Protein AF-A0A5J5P3W7-F1 (afdb_monomer)

Solvent-accessible surface area (backbone atoms only — not comparable to full-atom values): 5406 Å² total; per-residue (Å²): 114,71,68,61,55,52,50,52,52,55,51,50,53,49,52,52,54,64,69,65,53,74,61,73,77,55,74,81,44,56,77,45,53,40,61,41,71,74,43,91,55,38,86,84,46,52,55,57,52,35,67,29,49,67,69,94,76,36,60,54,53,90,72,48,64,90,87,55,80,88,82,77,88,87,71,89,81,83,55,90,92,64,124

Sequence (83 aa):
MATTLSWCFTLALFMVSLMASPSSSLANMNVIDKCWRGNPLWRSQRQQLAKCSVGFAGKMINNIGKDVVKYKVIDLSDHPLSP

Organism: Gossypium barbadense (NCBI:txid3634)

Radius of gyration: 21.79 Å; Cα contacts (8 Å, |Δi|>4): 37; chains: 1; bounding box: 56×26×57 Å

Structure (mmCIF, N/CA/C/O backbone):
data_AF-A0A5J5P3W7-F1
#
_entry.id   AF-A0A5J5P3W7-F1
#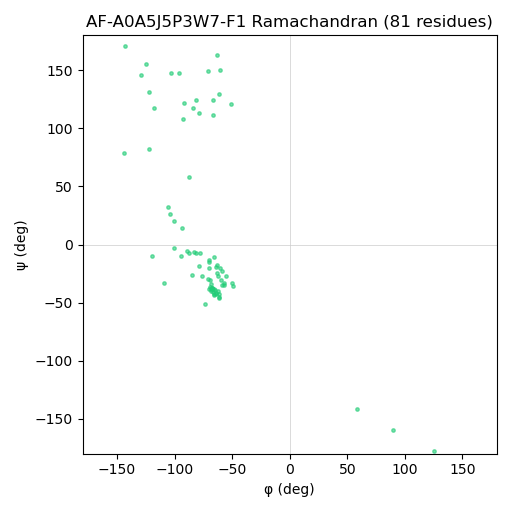
loop_
_atom_site.group_PDB
_atom_site.id
_atom_site.type_symbol
_atom_site.label_atom_id
_atom_site.label_alt_id
_atom_site.label_comp_id
_atom_site.label_asym_id
_atom_site.label_entity_id
_atom_site.label_seq_id
_atom_site.pdbx_PDB_ins_code
_atom_site.Cartn_x
_atom_site.Cartn_y
_atom_site.Cartn_z
_at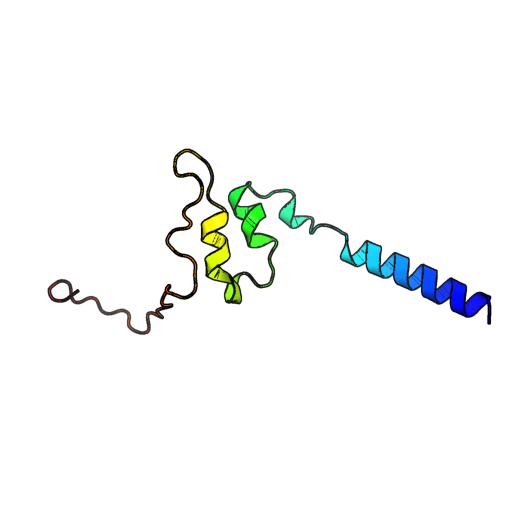om_site.occupancy
_atom_site.B_iso_or_equiv
_atom_site.auth_seq_id
_atom_site.auth_comp_id
_atom_site.auth_asym_id
_atom_site.auth_atom_id
_atom_site.pdbx_PDB_model_num
ATOM 1 N N . MET A 1 1 ? -44.622 -3.075 30.196 1.00 62.00 1 MET A N 1
ATOM 2 C CA . MET A 1 1 ? -44.110 -2.106 29.199 1.00 62.00 1 MET A CA 1
ATOM 3 C C . MET A 1 1 ? -42.760 -1.503 29.599 1.00 62.00 1 MET A C 1
ATOM 5 O O . MET A 1 1 ? -41.853 -1.523 28.782 1.00 62.00 1 MET A O 1
ATOM 9 N N . ALA A 1 2 ? -42.573 -1.022 30.837 1.00 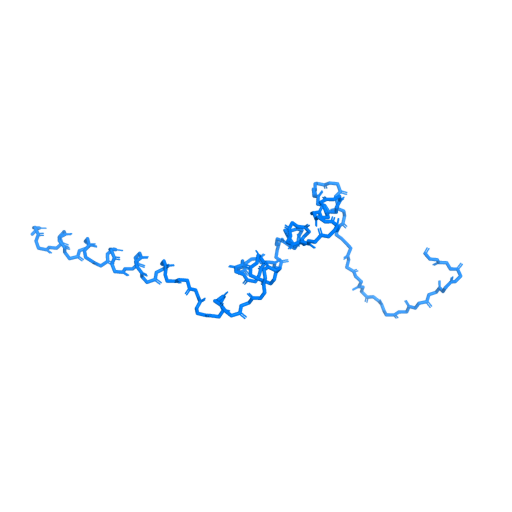61.97 2 ALA A N 1
ATOM 10 C CA . ALA A 1 2 ? -41.282 -0.463 31.278 1.00 61.97 2 ALA A CA 1
ATOM 11 C C . ALA A 1 2 ? -40.147 -1.508 31.394 1.00 61.97 2 ALA A C 1
ATOM 13 O O . ALA A 1 2 ? -39.011 -1.249 31.008 1.00 61.97 2 ALA A O 1
ATOM 14 N N . THR A 1 3 ? -40.462 -2.718 31.861 1.00 68.19 3 THR A N 1
ATOM 15 C CA . THR A 1 3 ? -39.491 -3.812 32.056 1.00 68.19 3 THR A CA 1
ATOM 16 C C . THR A 1 3 ? -38.953 -4.382 30.743 1.00 68.19 3 THR A C 1
ATOM 18 O O . THR A 1 3 ? -37.768 -4.677 30.633 1.00 68.19 3 THR A O 1
ATOM 21 N N . THR A 1 4 ? -39.798 -4.472 29.715 1.00 68.69 4 THR A N 1
ATOM 22 C CA . THR A 1 4 ? -39.418 -4.929 28.371 1.00 68.69 4 THR A CA 1
ATOM 23 C C . THR A 1 4 ? -38.522 -3.917 27.659 1.00 68.69 4 THR A C 1
ATOM 25 O O . THR A 1 4 ? -37.565 -4.306 27.000 1.00 68.69 4 THR A O 1
ATOM 28 N N . LEU A 1 5 ? -38.784 -2.615 27.832 1.00 69.06 5 LEU A N 1
ATOM 29 C CA . LEU A 1 5 ? -37.961 -1.552 27.248 1.00 69.06 5 LEU A CA 1
ATOM 30 C C . LEU A 1 5 ? -36.569 -1.490 27.900 1.00 69.06 5 LEU A C 1
ATOM 32 O O . LEU A 1 5 ? -35.566 -1.346 27.204 1.00 69.06 5 LEU A O 1
ATOM 36 N N . SER A 1 6 ? -36.508 -1.673 29.223 1.00 81.44 6 SER A N 1
ATOM 37 C CA . SER A 1 6 ? -35.253 -1.768 29.979 1.00 81.44 6 SER A CA 1
ATOM 38 C C . SER A 1 6 ? -34.396 -2.957 29.529 1.00 81.44 6 SER A C 1
ATOM 40 O O . SER A 1 6 ? -33.195 -2.794 29.318 1.00 81.44 6 SER A O 1
ATOM 42 N N . TRP A 1 7 ? -35.013 -4.119 29.291 1.00 80.81 7 TRP A N 1
ATOM 43 C CA . TRP A 1 7 ? -34.313 -5.325 28.840 1.00 80.81 7 TRP A CA 1
ATOM 44 C C . TRP A 1 7 ? -33.752 -5.203 27.415 1.00 80.81 7 TRP A C 1
ATOM 46 O O . TRP A 1 7 ? -32.651 -5.666 27.124 1.00 80.81 7 TRP A O 1
ATOM 56 N N . CYS A 1 8 ? -34.481 -4.541 26.514 1.00 85.06 8 CYS A N 1
ATOM 57 C CA . CYS A 1 8 ? -33.981 -4.263 25.167 1.00 85.06 8 CYS A CA 1
ATOM 58 C C . CYS A 1 8 ? -32.765 -3.328 25.192 1.00 85.06 8 CYS A C 1
ATOM 60 O O . CYS A 1 8 ? -31.816 -3.539 24.440 1.00 85.06 8 CYS A O 1
ATOM 62 N N . PHE A 1 9 ? -32.767 -2.323 26.073 1.00 86.38 9 PHE A N 1
ATOM 63 C CA . PHE A 1 9 ? -31.635 -1.410 26.237 1.00 86.38 9 PHE A CA 1
ATOM 64 C C . PHE A 1 9 ? -30.394 -2.115 26.789 1.00 86.38 9 PHE A C 1
ATOM 66 O O . PHE A 1 9 ? -29.296 -1.904 26.274 1.00 86.38 9 PHE A O 1
ATOM 73 N N . THR A 1 10 ? -30.550 -2.975 27.798 1.00 86.50 10 THR A N 1
ATOM 74 C CA . THR A 1 10 ? -29.423 -3.738 28.354 1.00 86.50 10 THR A CA 1
ATOM 75 C C . THR A 1 10 ? -28.864 -4.742 27.345 1.00 86.50 10 THR A C 1
ATOM 77 O O . THR A 1 10 ? -27.646 -4.824 27.198 1.00 86.50 10 THR A O 1
ATOM 80 N N . LEU A 1 11 ? -29.719 -5.430 26.579 1.00 85.69 11 LEU A N 1
ATOM 81 C CA . LEU A 1 11 ? -29.291 -6.289 25.466 1.00 85.69 11 LEU A CA 1
ATOM 82 C C . LEU A 1 11 ? -28.554 -5.504 24.378 1.00 85.69 11 LEU A C 1
ATOM 84 O O . LEU A 1 11 ? -27.500 -5.941 23.924 1.00 85.69 11 LEU A O 1
ATOM 88 N N . ALA A 1 12 ? -29.074 -4.346 23.967 1.00 87.19 12 ALA A N 1
ATOM 89 C CA . ALA A 1 12 ? -28.431 -3.519 22.950 1.00 87.19 12 ALA A CA 1
ATOM 90 C C . ALA A 1 12 ? -27.042 -3.049 23.407 1.00 87.19 12 ALA A C 1
ATOM 92 O O . ALA A 1 12 ? -26.075 -3.175 22.657 1.00 87.19 12 ALA A O 1
ATOM 93 N N . LEU A 1 13 ? -26.915 -2.583 24.653 1.00 85.75 13 LEU A N 1
ATOM 94 C CA . LEU A 1 13 ? -25.629 -2.189 25.238 1.00 85.75 13 LEU A CA 1
ATOM 95 C C . LEU A 1 13 ? -24.649 -3.368 25.329 1.00 85.75 13 LEU A C 1
ATOM 97 O O . LEU A 1 13 ? -23.464 -3.203 25.029 1.00 85.75 13 LEU A O 1
ATOM 101 N N . PHE A 1 14 ? -25.133 -4.559 25.686 1.00 83.69 14 PHE A N 1
ATOM 102 C CA . PHE A 1 14 ? -24.321 -5.777 25.733 1.00 83.69 14 PHE A CA 1
ATOM 103 C C . PHE A 1 14 ? -23.827 -6.197 24.339 1.00 83.69 14 PHE A C 1
ATOM 105 O O . PHE A 1 14 ? -22.651 -6.499 24.154 1.00 83.69 14 PHE A O 1
ATOM 112 N N . MET A 1 15 ? -24.686 -6.135 23.319 1.00 81.94 15 MET A N 1
ATOM 113 C CA . MET A 1 15 ? -24.301 -6.451 21.938 1.00 81.94 15 MET A CA 1
ATOM 114 C C . MET A 1 15 ? -23.324 -5.418 21.360 1.00 81.94 15 MET A C 1
ATOM 116 O O . MET A 1 15 ? -22.383 -5.793 20.661 1.00 81.94 15 MET A O 1
ATOM 120 N N . VAL A 1 16 ? -23.491 -4.131 21.687 1.00 79.50 16 VAL A N 1
ATOM 121 C CA . VAL A 1 16 ? -22.547 -3.069 21.296 1.00 79.50 16 VAL A CA 1
ATOM 122 C C . VAL A 1 16 ? -21.176 -3.287 21.938 1.00 79.50 16 VAL A C 1
ATOM 124 O O . VAL A 1 16 ? -20.161 -3.165 21.257 1.00 79.50 16 VAL A O 1
ATOM 127 N N . SER A 1 17 ? -21.122 -3.664 23.216 1.00 73.38 17 SER A N 1
ATOM 128 C CA . SER A 1 17 ? -19.853 -3.963 23.900 1.00 73.38 17 SER A CA 1
ATOM 129 C C . SER A 1 17 ? -19.183 -5.239 23.370 1.00 73.38 17 SER A C 1
ATOM 131 O O . SER A 1 17 ? -17.957 -5.274 23.228 1.00 73.38 17 SER A O 1
ATOM 133 N N . LEU A 1 18 ? -19.966 -6.243 22.963 1.00 66.00 18 LEU A N 1
ATOM 134 C CA . LEU A 1 18 ? -19.453 -7.445 22.300 1.00 66.00 18 LEU A CA 1
ATOM 135 C C . LEU A 1 18 ? -18.841 -7.133 20.920 1.00 66.00 18 LEU A C 1
ATOM 137 O O . LEU A 1 18 ? -17.794 -7.672 20.573 1.00 66.00 18 LEU A O 1
ATOM 141 N N . MET A 1 19 ? -19.450 -6.219 20.159 1.00 65.06 19 MET A N 1
ATOM 142 C CA . MET A 1 19 ? -18.963 -5.771 18.842 1.00 65.06 19 MET A CA 1
ATOM 143 C C . MET A 1 19 ? -17.777 -4.797 18.932 1.00 65.06 19 MET A C 1
ATOM 145 O O . MET A 1 19 ? -16.968 -4.723 18.009 1.00 65.06 19 MET A O 1
ATOM 149 N N . ALA A 1 20 ? -17.669 -4.047 20.031 1.00 61.84 20 ALA A N 1
ATOM 150 C CA . ALA A 1 20 ? -16.595 -3.082 20.266 1.00 61.84 20 ALA A CA 1
ATOM 151 C C . ALA A 1 20 ? -15.298 -3.726 20.780 1.00 61.84 20 ALA A C 1
ATOM 153 O O . ALA A 1 20 ? -14.284 -3.037 20.887 1.00 61.84 20 ALA A O 1
ATOM 154 N N . SER A 1 21 ? -15.315 -5.022 21.106 1.00 59.12 21 SER A N 1
ATOM 155 C CA . SER A 1 21 ? -14.131 -5.731 21.585 1.00 59.12 21 SER A CA 1
ATOM 156 C C . SER A 1 21 ? -13.089 -5.810 20.460 1.00 59.12 21 SER A C 1
ATOM 158 O O . SER A 1 21 ? -13.320 -6.502 19.464 1.00 59.12 21 SER A O 1
ATOM 160 N N . PRO A 1 22 ? -11.938 -5.116 20.567 1.00 60.19 22 PRO A N 1
ATOM 161 C CA . PRO A 1 22 ? -10.889 -5.236 19.568 1.00 60.19 22 PRO A CA 1
ATOM 162 C C . PRO A 1 22 ? -10.407 -6.688 19.552 1.00 60.19 22 PRO A C 1
ATOM 164 O O . PRO A 1 22 ? -10.102 -7.256 20.600 1.00 60.19 22 PRO A O 1
ATOM 167 N N . SER A 1 23 ? -10.349 -7.297 18.364 1.00 65.44 23 SER A N 1
ATOM 168 C CA . SER A 1 23 ? -9.850 -8.665 18.203 1.00 65.44 23 SER A CA 1
ATOM 169 C C . SER A 1 23 ? -8.489 -8.791 18.889 1.00 65.44 23 SER A C 1
ATOM 171 O O . SER A 1 23 ? -7.553 -8.073 18.531 1.00 65.44 23 SER A O 1
ATOM 173 N N . SER A 1 24 ? -8.363 -9.699 19.861 1.00 61.44 24 SER A N 1
ATOM 174 C CA . SER A 1 24 ? -7.115 -9.939 20.604 1.00 61.44 24 SER A CA 1
AT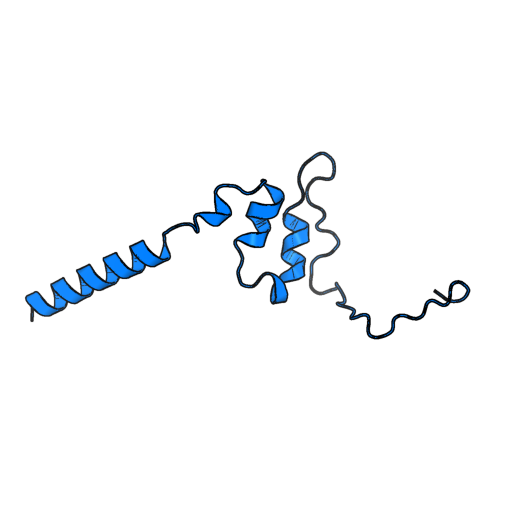OM 175 C C . SER A 1 24 ? -5.940 -10.254 19.671 1.00 61.44 24 SER A C 1
ATOM 177 O O . SER A 1 24 ? -4.796 -9.913 19.968 1.00 61.44 24 SER A O 1
ATOM 179 N N . SER A 1 25 ? -6.227 -10.809 18.487 1.00 64.88 25 SER A N 1
ATOM 180 C CA . SER A 1 25 ? -5.240 -11.047 17.432 1.00 64.88 25 SER A CA 1
ATOM 181 C C . SER A 1 25 ? -4.581 -9.770 16.897 1.00 64.88 25 SER A C 1
ATOM 183 O O . SER A 1 25 ? -3.434 -9.828 16.464 1.00 64.88 25 SER A O 1
ATOM 185 N N . LEU A 1 26 ? -5.252 -8.612 16.953 1.00 68.31 26 LEU A N 1
ATOM 186 C CA . LEU A 1 26 ? -4.719 -7.332 16.470 1.00 68.31 26 LEU A CA 1
ATOM 187 C C . LEU A 1 26 ? -3.740 -6.673 17.451 1.00 68.31 26 LEU A C 1
ATOM 189 O O . LEU A 1 26 ? -2.981 -5.787 17.055 1.00 68.31 26 LEU A O 1
ATOM 193 N N . ALA A 1 27 ? -3.761 -7.079 18.725 1.00 73.31 27 ALA A N 1
ATOM 194 C CA . ALA A 1 27 ? -2.938 -6.478 19.772 1.00 73.31 27 ALA A CA 1
ATOM 195 C C . ALA A 1 27 ? -1.442 -6.814 19.620 1.00 73.31 27 ALA A C 1
ATOM 197 O O . ALA A 1 27 ? -0.605 -5.984 19.959 1.00 73.31 27 ALA A O 1
ATOM 198 N N . ASN A 1 28 ? -1.114 -7.980 19.048 1.00 85.69 28 ASN A N 1
ATOM 199 C CA . ASN A 1 28 ? 0.260 -8.473 18.859 1.00 85.69 28 ASN A CA 1
ATOM 200 C C . ASN A 1 28 ? 0.809 -8.283 17.429 1.00 85.69 28 ASN A C 1
ATOM 202 O O . ASN A 1 28 ? 1.749 -8.963 17.023 1.00 85.69 28 ASN A O 1
ATOM 206 N N . MET A 1 29 ? 0.230 -7.382 16.633 1.00 91.25 29 MET A N 1
ATOM 207 C CA . MET A 1 29 ? 0.684 -7.132 15.259 1.00 91.25 29 MET A CA 1
ATOM 208 C C . MET A 1 29 ? 1.640 -5.939 15.177 1.00 91.25 29 MET A C 1
ATOM 210 O O . MET A 1 29 ? 1.478 -4.948 15.891 1.00 91.25 29 MET A O 1
ATOM 214 N N . ASN A 1 30 ? 2.595 -5.990 14.240 1.00 93.88 30 ASN A N 1
ATOM 215 C CA . ASN A 1 30 ? 3.372 -4.802 13.883 1.00 93.88 30 ASN A CA 1
ATOM 216 C C . ASN A 1 30 ? 2.451 -3.715 13.287 1.00 93.88 30 ASN A C 1
ATOM 218 O O . ASN A 1 30 ? 1.330 -3.991 12.853 1.00 93.88 30 ASN A O 1
ATOM 222 N N . VAL A 1 31 ? 2.930 -2.470 13.240 1.00 92.94 31 VAL A N 1
ATOM 223 C CA . VAL A 1 31 ? 2.122 -1.312 12.814 1.00 92.94 31 VAL A CA 1
ATOM 224 C C . VAL A 1 31 ? 1.578 -1.423 11.382 1.00 92.94 31 VAL A C 1
ATOM 226 O O . VAL A 1 31 ? 0.491 -0.913 11.111 1.00 92.94 31 VAL A O 1
ATOM 229 N N . ILE A 1 32 ? 2.288 -2.112 10.482 1.00 94.50 32 ILE A N 1
ATOM 230 C CA . ILE A 1 32 ? 1.852 -2.325 9.094 1.00 94.50 32 ILE A CA 1
ATOM 231 C C . ILE A 1 32 ? 0.725 -3.355 9.070 1.00 94.50 32 ILE A C 1
ATOM 233 O O . ILE A 1 32 ? -0.338 -3.096 8.511 1.00 94.50 32 ILE A O 1
ATOM 237 N N . ASP A 1 33 ? 0.924 -4.505 9.711 1.00 94.19 33 ASP A N 1
ATOM 238 C CA . ASP A 1 33 ? -0.068 -5.577 9.758 1.00 94.19 33 ASP A CA 1
ATOM 239 C C . ASP A 1 33 ? -1.342 -5.152 10.482 1.00 94.19 33 ASP A C 1
ATOM 241 O O . ASP A 1 33 ? -2.443 -5.399 9.987 1.00 94.19 33 ASP A O 1
ATOM 245 N N . LYS A 1 34 ? -1.209 -4.426 11.595 1.00 93.00 34 LYS A N 1
ATOM 246 C CA . LYS A 1 34 ? -2.348 -3.869 12.329 1.00 93.00 34 LYS A CA 1
ATOM 247 C C . LYS A 1 34 ? -3.215 -2.962 11.448 1.00 93.00 34 LYS A C 1
ATOM 249 O O . LYS A 1 34 ? -4.433 -2.955 11.602 1.00 93.00 34 LYS A O 1
ATOM 254 N N . CYS A 1 35 ? -2.604 -2.229 10.514 1.00 92.56 35 CYS A N 1
ATOM 255 C CA . CYS A 1 35 ? -3.304 -1.309 9.620 1.00 92.56 35 CYS A CA 1
ATOM 256 C C . CYS A 1 35 ? -4.232 -2.017 8.619 1.00 92.56 35 CYS A C 1
ATOM 258 O O . CYS A 1 35 ? -5.318 -1.505 8.353 1.00 92.56 35 CYS A O 1
ATOM 260 N N . TRP A 1 36 ? -3.858 -3.185 8.081 1.00 93.38 36 TRP A N 1
ATOM 261 C CA . TRP A 1 36 ? -4.671 -3.853 7.053 1.00 93.38 36 TRP A CA 1
ATOM 262 C C . TRP A 1 36 ? -5.382 -5.122 7.528 1.00 93.38 36 TRP A C 1
ATOM 264 O O . TRP A 1 36 ? -6.493 -5.394 7.073 1.00 93.38 36 TRP A O 1
ATOM 274 N N . ARG A 1 37 ? -4.793 -5.896 8.450 1.00 92.00 37 ARG A N 1
ATOM 275 C CA . ARG A 1 37 ? -5.377 -7.168 8.918 1.00 92.00 37 ARG A CA 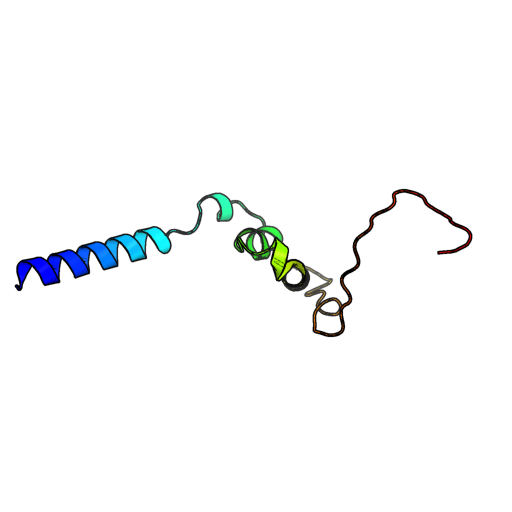1
ATOM 276 C C . ARG A 1 37 ? -6.626 -6.973 9.769 1.00 92.00 37 ARG A C 1
ATOM 278 O O . ARG A 1 37 ? -7.424 -7.894 9.885 1.00 92.00 37 ARG A O 1
ATOM 285 N N . GLY A 1 38 ? -6.811 -5.778 10.333 1.00 88.44 38 GLY A N 1
ATOM 286 C CA . GLY A 1 38 ? -8.034 -5.410 11.047 1.00 88.44 38 GLY A CA 1
ATOM 287 C C . GLY A 1 38 ? -9.247 -5.236 10.135 1.00 88.44 38 GLY A C 1
ATOM 288 O O . GLY A 1 38 ? -10.371 -5.209 10.625 1.00 88.44 38 GLY A O 1
ATOM 289 N N . ASN A 1 39 ? -9.042 -5.132 8.819 1.00 89.81 39 ASN A N 1
ATOM 290 C CA . ASN A 1 39 ? -10.124 -5.007 7.857 1.00 89.81 39 ASN A CA 1
ATOM 291 C C . ASN A 1 39 ? -10.544 -6.396 7.333 1.00 89.81 39 ASN A C 1
ATOM 293 O O . ASN A 1 39 ? -9.834 -6.968 6.499 1.00 89.81 39 ASN A O 1
ATOM 297 N N . PRO A 1 40 ? -11.715 -6.935 7.724 1.00 90.44 40 PRO A N 1
ATOM 298 C CA . PRO A 1 40 ? -12.185 -8.226 7.212 1.00 90.44 40 PRO A CA 1
ATOM 299 C C . PRO A 1 40 ? -12.463 -8.196 5.698 1.00 90.44 40 PRO A C 1
ATOM 301 O O . PRO A 1 40 ? -12.465 -9.235 5.041 1.00 90.44 40 PRO A O 1
ATOM 304 N N . LEU A 1 41 ? -12.643 -7.006 5.118 1.00 93.69 41 LEU A N 1
ATOM 305 C CA . LEU A 1 41 ? -12.864 -6.778 3.691 1.00 93.69 41 LEU A CA 1
ATOM 306 C C . LEU A 1 41 ? -11.566 -6.492 2.918 1.00 93.69 41 LEU A C 1
ATOM 308 O O . LEU A 1 41 ? -11.628 -6.069 1.761 1.00 93.69 41 LEU A O 1
ATOM 312 N N . TRP A 1 42 ? -10.381 -6.749 3.490 1.00 93.81 42 TRP A N 1
ATOM 313 C CA . TRP A 1 42 ? -9.090 -6.486 2.831 1.00 93.81 42 TRP A CA 1
ATOM 314 C C . TRP A 1 42 ? -9.013 -7.062 1.405 1.00 93.81 42 TRP A C 1
ATOM 316 O O . TRP A 1 42 ? -8.403 -6.464 0.519 1.00 93.81 42 TRP A O 1
ATOM 326 N N . ARG A 1 43 ? -9.663 -8.208 1.147 1.00 92.88 43 ARG A N 1
ATOM 327 C CA . ARG A 1 43 ? -9.645 -8.885 -0.159 1.00 92.88 43 ARG A CA 1
ATOM 328 C C . ARG A 1 43 ? -10.367 -8.087 -1.245 1.00 92.88 43 ARG A C 1
ATOM 330 O O . ARG A 1 43 ? -9.900 -8.082 -2.385 1.00 92.88 43 ARG A O 1
ATOM 337 N N . SER A 1 44 ? -11.480 -7.433 -0.915 1.00 92.75 44 SER A N 1
ATOM 338 C CA . SER A 1 44 ? -12.210 -6.554 -1.839 1.00 92.75 44 SER A CA 1
ATOM 339 C C . SER A 1 44 ? -11.629 -5.136 -1.848 1.00 92.75 44 SER A C 1
ATOM 341 O O . SER A 1 44 ? -11.669 -4.461 -2.879 1.00 92.75 44 SER A O 1
ATOM 343 N N . GLN A 1 45 ? -10.991 -4.723 -0.748 1.00 92.00 45 GLN A N 1
ATOM 344 C CA . GLN A 1 45 ? -10.408 -3.396 -0.541 1.00 92.00 45 GLN A CA 1
ATOM 345 C C . GLN A 1 45 ? -8.869 -3.383 -0.622 1.00 92.00 45 GLN A C 1
ATOM 347 O O . GLN A 1 45 ? -8.219 -2.565 0.025 1.00 92.00 45 GLN A O 1
ATOM 352 N N . ARG A 1 46 ? -8.270 -4.253 -1.451 1.00 93.50 46 ARG A N 1
ATOM 353 C CA . ARG A 1 46 ? -6.806 -4.472 -1.530 1.00 93.50 46 ARG A CA 1
ATOM 354 C C . ARG A 1 46 ? -5.966 -3.203 -1.654 1.00 93.50 46 ARG A C 1
ATOM 356 O O . ARG A 1 46 ? -4.893 -3.140 -1.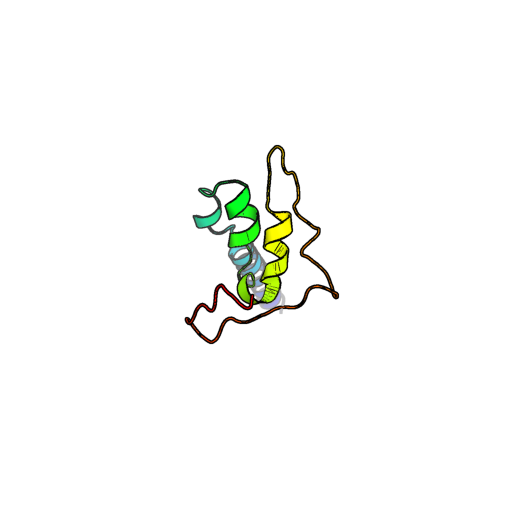073 1.00 93.50 46 ARG A O 1
ATOM 363 N N . GLN A 1 47 ? -6.450 -2.188 -2.372 1.00 92.88 47 GLN A N 1
ATOM 364 C CA . GLN A 1 47 ? -5.736 -0.914 -2.529 1.00 92.88 47 GLN A CA 1
ATOM 365 C C . GLN A 1 47 ? -5.461 -0.207 -1.187 1.00 92.88 47 GLN A C 1
ATOM 367 O O . GLN A 1 47 ? -4.521 0.575 -1.097 1.00 92.88 47 GLN A O 1
ATOM 372 N N . GLN A 1 48 ? -6.221 -0.486 -0.119 1.00 91.62 48 GLN A N 1
ATOM 373 C CA . GLN A 1 48 ? -5.964 0.095 1.204 1.00 91.62 48 GLN A CA 1
ATOM 374 C C . GLN A 1 48 ? -4.604 -0.313 1.791 1.00 91.62 48 GLN A C 1
ATOM 376 O O . GLN A 1 48 ? -4.044 0.470 2.557 1.00 91.62 48 GLN A O 1
ATOM 381 N N . LEU A 1 49 ? -4.026 -1.458 1.390 1.00 92.81 49 LEU A N 1
ATOM 382 C CA . LEU A 1 49 ? -2.682 -1.867 1.834 1.00 92.81 49 LEU A CA 1
ATOM 383 C C . LEU A 1 49 ? -1.615 -0.819 1.501 1.00 92.81 49 LEU A C 1
ATOM 385 O O . LEU A 1 49 ? -0.691 -0.622 2.286 1.00 92.81 49 LEU A O 1
ATOM 389 N N . ALA A 1 50 ? -1.763 -0.102 0.384 1.00 93.25 50 ALA A N 1
ATOM 390 C CA . ALA A 1 50 ? -0.826 0.942 -0.033 1.00 93.25 50 ALA A CA 1
ATOM 391 C C . ALA A 1 50 ? -0.716 2.099 0.984 1.00 93.25 50 ALA A C 1
ATOM 393 O O . ALA A 1 50 ? 0.270 2.833 1.003 1.00 93.25 50 ALA A O 1
ATOM 394 N N . LYS A 1 51 ? -1.714 2.252 1.868 1.00 93.50 51 LYS A N 1
ATOM 395 C CA . LYS A 1 51 ? -1.730 3.246 2.953 1.00 93.50 51 LYS A CA 1
ATOM 396 C C . LYS A 1 51 ? -1.093 2.734 4.248 1.00 93.50 51 LYS A C 1
ATOM 398 O O . LYS A 1 51 ? -0.964 3.500 5.204 1.00 93.50 51 LYS A O 1
ATOM 403 N N . CYS A 1 52 ? -0.699 1.466 4.313 1.00 94.56 52 CYS A N 1
ATOM 404 C CA . CYS A 1 52 ? -0.194 0.848 5.536 1.00 94.56 52 CYS A CA 1
ATOM 405 C C . CYS A 1 52 ? 1.330 0.869 5.670 1.00 94.56 52 CYS A C 1
ATOM 407 O O . CYS A 1 52 ? 1.826 0.615 6.763 1.00 94.56 52 CYS A O 1
ATOM 409 N N . SER A 1 53 ? 2.072 1.235 4.621 1.00 94.38 53 SER A N 1
ATOM 410 C CA . SER A 1 53 ? 3.531 1.375 4.688 1.00 94.38 53 SER A CA 1
ATOM 411 C C . SER A 1 53 ? 3.965 2.441 5.709 1.00 94.38 53 SER A C 1
ATOM 413 O O . SER A 1 53 ? 3.227 3.386 6.003 1.00 94.38 53 SER A O 1
ATOM 415 N N . VAL A 1 54 ? 5.147 2.265 6.300 1.00 94.50 54 VAL A N 1
ATOM 416 C CA . VAL A 1 54 ? 5.772 3.176 7.280 1.00 94.50 54 VAL A CA 1
ATOM 417 C C . VAL A 1 54 ? 7.289 3.214 7.043 1.00 94.50 54 VAL A C 1
ATOM 419 O O . VAL A 1 54 ? 7.809 2.401 6.282 1.00 94.50 54 VAL A O 1
ATOM 422 N N . GLY A 1 55 ? 8.009 4.127 7.701 1.00 94.38 55 GLY A N 1
ATOM 423 C CA . GLY A 1 55 ? 9.457 4.306 7.523 1.00 94.38 55 GLY A CA 1
ATOM 424 C C . GLY A 1 55 ? 9.791 5.305 6.412 1.00 94.38 55 GLY A C 1
ATOM 425 O O . GLY A 1 55 ? 8.947 6.120 6.044 1.00 94.38 55 GLY A O 1
ATOM 426 N N . PHE A 1 56 ? 11.013 5.251 5.872 1.00 96.06 56 PHE A N 1
ATOM 427 C CA . PHE A 1 56 ? 11.519 6.242 4.906 1.00 96.06 56 PHE A CA 1
ATOM 428 C C . PHE A 1 56 ? 10.681 6.368 3.629 1.00 96.06 56 PHE A C 1
ATOM 430 O O . PHE A 1 56 ? 10.512 7.468 3.117 1.00 96.06 56 PHE A O 1
ATOM 437 N N . ALA A 1 57 ? 10.114 5.263 3.141 1.00 89.69 57 ALA A N 1
ATOM 438 C CA . ALA A 1 57 ? 9.248 5.274 1.962 1.00 89.69 57 ALA A CA 1
ATOM 439 C C . ALA A 1 57 ? 7.889 5.959 2.213 1.00 89.69 57 ALA A C 1
ATOM 441 O O . ALA A 1 57 ? 7.157 6.243 1.266 1.00 89.69 57 ALA A O 1
ATOM 442 N N . GLY A 1 58 ? 7.520 6.207 3.476 1.00 91.19 58 GLY A N 1
ATOM 443 C CA . GLY A 1 58 ? 6.240 6.805 3.832 1.00 91.19 58 GLY A CA 1
ATOM 444 C C . GLY A 1 58 ? 5.055 5.983 3.320 1.00 91.19 58 GLY A C 1
ATOM 445 O O . GLY A 1 58 ? 5.065 4.752 3.369 1.00 91.19 58 GLY A O 1
ATOM 446 N N . LYS A 1 59 ? 4.006 6.667 2.852 1.00 90.56 59 LYS A N 1
ATOM 447 C CA . LYS A 1 59 ? 2.804 6.045 2.277 1.00 90.56 59 LYS A CA 1
ATOM 448 C C . LYS A 1 59 ? 2.953 5.898 0.760 1.00 90.56 59 LYS A C 1
ATOM 450 O O . LYS A 1 59 ? 3.084 6.896 0.062 1.00 90.56 59 LYS A O 1
ATOM 455 N N . MET A 1 6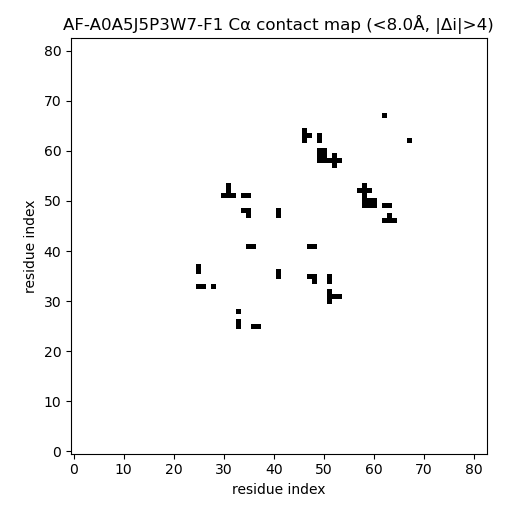0 ? 2.863 4.674 0.238 1.00 89.44 60 MET A N 1
ATOM 456 C CA . MET A 1 60 ? 3.030 4.377 -1.195 1.00 89.44 60 MET A CA 1
ATOM 457 C C . MET A 1 60 ? 1.712 4.515 -1.978 1.00 89.44 60 MET A C 1
ATOM 459 O O . MET A 1 60 ? 1.225 3.566 -2.591 1.00 89.44 60 MET A O 1
ATOM 463 N N . ILE A 1 61 ? 1.097 5.697 -1.939 1.00 91.44 61 ILE A N 1
ATOM 464 C CA . ILE A 1 61 ? -0.288 5.906 -2.398 1.00 91.44 61 ILE A CA 1
ATOM 465 C C . ILE A 1 61 ? -0.471 5.999 -3.919 1.00 91.44 61 ILE A C 1
ATOM 467 O O . ILE A 1 61 ? -1.606 5.971 -4.372 1.00 91.44 61 ILE A O 1
ATOM 471 N N . ASN A 1 62 ? 0.592 6.043 -4.721 1.00 89.25 62 ASN A N 1
ATOM 472 C CA . ASN A 1 62 ? 0.477 6.178 -6.184 1.00 89.25 62 ASN A CA 1
ATOM 473 C C . ASN A 1 62 ? -0.184 4.966 -6.875 1.00 89.25 62 ASN A C 1
ATOM 475 O O .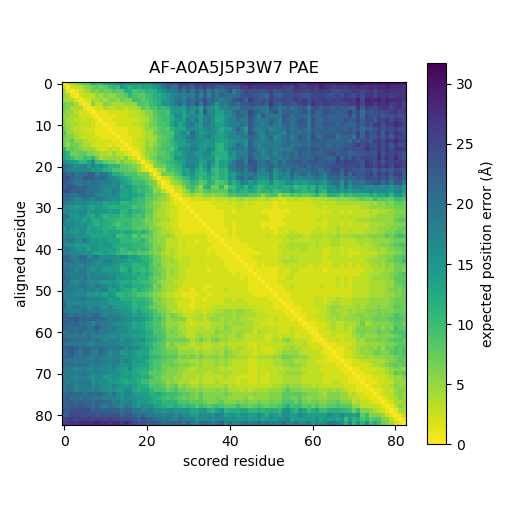 ASN A 1 62 ? -0.539 5.045 -8.043 1.00 89.25 62 ASN A O 1
ATOM 479 N N . ASN A 1 63 ? -0.384 3.860 -6.152 1.00 86.19 63 ASN A N 1
ATOM 480 C CA . ASN A 1 63 ? -1.020 2.634 -6.646 1.00 86.19 63 ASN A CA 1
ATOM 481 C C . ASN A 1 63 ? -2.473 2.470 -6.153 1.00 86.19 63 ASN A C 1
ATOM 483 O O . ASN A 1 63 ? -2.965 1.344 -6.013 1.00 86.19 63 ASN A O 1
ATOM 487 N N . ILE A 1 64 ? -3.170 3.570 -5.845 1.00 92.31 64 ILE A N 1
ATOM 488 C CA . ILE A 1 64 ? -4.592 3.566 -5.458 1.00 92.31 64 ILE A CA 1
ATOM 489 C C . ILE A 1 64 ? -5.405 4.499 -6.353 1.00 92.31 64 ILE A C 1
ATOM 491 O O . ILE A 1 64 ? -4.881 5.479 -6.868 1.00 92.31 64 ILE A O 1
ATOM 495 N N . GLY A 1 65 ? -6.706 4.240 -6.477 1.00 92.50 65 GLY A N 1
ATOM 496 C CA . GLY A 1 65 ? -7.621 5.131 -7.188 1.00 92.50 65 GLY A CA 1
ATOM 497 C C . GLY A 1 65 ? -8.404 4.438 -8.293 1.00 92.50 65 GLY A C 1
ATOM 498 O O . GLY A 1 65 ? -8.319 3.221 -8.478 1.00 92.50 65 GLY A O 1
ATOM 499 N N . LYS A 1 66 ? -9.205 5.245 -8.996 1.00 91.56 66 LYS A N 1
ATOM 500 C CA . LYS A 1 66 ? -10.085 4.793 -10.083 1.00 91.56 66 LYS A CA 1
ATOM 501 C C . LYS A 1 66 ? -9.301 4.355 -11.319 1.00 91.56 66 LYS A C 1
ATOM 503 O O . LYS A 1 66 ? -9.735 3.433 -11.995 1.00 91.56 66 LYS A O 1
ATOM 508 N N . ASP A 1 67 ? -8.139 4.961 -11.541 1.00 91.44 67 ASP A N 1
ATOM 509 C CA . ASP A 1 67 ? -7.300 4.708 -12.718 1.00 91.44 67 ASP A CA 1
ATOM 510 C C . ASP A 1 67 ? -6.411 3.464 -12.555 1.00 91.44 67 ASP A C 1
ATOM 512 O O . ASP A 1 67 ? -5.744 3.027 -13.488 1.00 91.44 67 ASP A O 1
ATOM 516 N N . VAL A 1 68 ? -6.406 2.852 -11.365 1.00 90.56 68 VAL A N 1
ATOM 517 C CA . VAL A 1 68 ? -5.636 1.637 -11.099 1.00 90.56 68 VAL A CA 1
ATOM 518 C C . VAL A 1 68 ? -6.367 0.425 -11.658 1.00 90.56 68 VAL A C 1
ATOM 520 O O . VAL A 1 68 ? -7.406 -0.000 -11.141 1.00 90.56 68 VAL A O 1
ATOM 523 N N . VAL A 1 69 ? -5.763 -0.192 -12.668 1.00 91.06 69 VAL A N 1
ATOM 524 C CA . VAL A 1 69 ? -6.265 -1.417 -13.288 1.00 91.06 69 VAL A CA 1
ATOM 525 C C . VAL A 1 69 ? -5.862 -2.632 -12.453 1.00 91.06 69 VAL A C 1
ATOM 527 O O . VAL A 1 69 ? -4.688 -2.867 -12.171 1.00 91.06 69 VAL A O 1
ATOM 530 N N . LYS A 1 70 ? -6.850 -3.439 -12.052 1.00 88.94 70 LYS A N 1
ATOM 531 C CA . LYS A 1 70 ? -6.605 -4.740 -11.419 1.00 88.94 70 LYS A CA 1
ATOM 532 C C . LYS A 1 70 ? -6.384 -5.775 -12.514 1.00 88.94 70 LYS A C 1
ATOM 534 O O . LYS A 1 70 ? -7.310 -6.057 -13.268 1.00 88.94 70 LYS A O 1
ATOM 539 N N . TYR A 1 71 ? -5.204 -6.378 -12.554 1.00 90.88 71 TYR A N 1
ATOM 540 C CA . TYR A 1 71 ? -4.941 -7.530 -13.409 1.00 90.88 71 TYR A CA 1
ATOM 541 C C . TYR A 1 71 ? -4.943 -8.819 -12.581 1.00 90.88 71 TYR A C 1
ATOM 543 O O . TYR A 1 71 ? -4.596 -8.826 -11.396 1.00 90.88 71 TYR A O 1
ATOM 551 N N . LYS A 1 72 ? -5.377 -9.917 -13.202 1.00 94.00 72 LYS A N 1
ATOM 552 C CA . LYS A 1 72 ? -5.325 -11.261 -12.627 1.00 94.00 72 LYS A CA 1
ATOM 553 C C . LYS A 1 72 ? -4.432 -12.102 -13.523 1.00 94.00 72 LYS A C 1
ATOM 555 O O . LYS A 1 72 ? -4.771 -12.326 -14.677 1.00 94.00 72 LYS A O 1
ATOM 560 N N . VAL A 1 73 ? -3.329 -12.584 -12.967 1.00 93.50 73 VAL A N 1
ATOM 561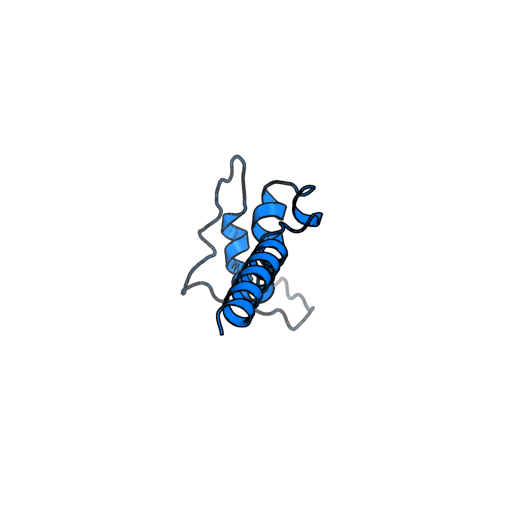 C CA . VAL A 1 73 ? -2.507 -13.600 -13.622 1.00 93.50 73 VAL A CA 1
ATOM 562 C C . VAL A 1 73 ? -3.318 -14.896 -13.682 1.00 93.50 73 VAL A C 1
ATOM 564 O O . VAL A 1 73 ? -3.846 -15.349 -12.662 1.00 93.50 73 VAL A O 1
ATOM 567 N N . ILE A 1 74 ? -3.479 -15.437 -14.886 1.00 95.88 74 ILE A N 1
ATOM 568 C CA . ILE A 1 74 ? -4.225 -16.676 -15.157 1.00 95.88 74 ILE A CA 1
ATOM 569 C C . ILE A 1 74 ? -3.354 -17.764 -15.790 1.00 95.88 74 ILE A C 1
ATOM 571 O O . ILE A 1 74 ? -3.802 -18.901 -15.879 1.00 95.88 74 ILE A O 1
ATOM 575 N N . ASP A 1 75 ? -2.136 -17.416 -16.196 1.00 93.38 75 ASP A N 1
ATOM 576 C CA . ASP A 1 75 ? -1.163 -18.300 -16.825 1.00 93.38 75 ASP A CA 1
ATOM 577 C C . ASP A 1 75 ? 0.182 -18.182 -16.096 1.00 93.38 75 ASP A C 1
ATOM 579 O O . ASP A 1 75 ? 0.502 -17.118 -15.561 1.00 93.38 75 ASP A O 1
ATOM 583 N N . LEU A 1 76 ? 0.922 -19.289 -16.020 1.00 93.50 76 LEU A N 1
ATOM 584 C CA . LEU A 1 76 ? 2.207 -19.378 -15.315 1.00 93.50 76 LEU A CA 1
ATOM 585 C C . LEU A 1 76 ? 3.412 -19.302 -16.265 1.00 93.50 76 LEU A C 1
ATOM 587 O O . LEU A 1 76 ? 4.545 -19.356 -15.787 1.00 93.50 76 LEU A O 1
ATOM 591 N N . SER A 1 77 ? 3.188 -19.229 -17.580 1.00 91.06 77 SER A N 1
ATOM 592 C CA . SER A 1 77 ? 4.271 -19.172 -18.562 1.00 91.06 77 SER A CA 1
ATOM 593 C C . SER A 1 77 ? 4.973 -17.817 -18.508 1.00 91.06 77 SER A C 1
ATOM 595 O O . SER A 1 77 ? 4.351 -16.790 -18.242 1.00 91.06 77 SER A O 1
ATOM 597 N N . ASP A 1 78 ? 6.267 -17.816 -18.817 1.00 89.00 78 ASP A N 1
ATOM 598 C CA . ASP A 1 78 ? 7.075 -16.607 -18.956 1.00 89.00 78 ASP A CA 1
ATOM 599 C C . ASP A 1 78 ? 7.683 -16.564 -20.363 1.00 89.00 78 ASP A C 1
ATOM 601 O O . ASP A 1 78 ? 8.247 -17.554 -20.837 1.00 89.00 78 ASP A O 1
ATOM 605 N N . HIS A 1 79 ? 7.551 -15.424 -21.039 1.00 86.88 79 HIS A N 1
ATOM 606 C CA . HIS A 1 79 ? 8.104 -15.187 -22.372 1.00 86.88 79 HIS A CA 1
ATOM 607 C C . HIS A 1 79 ? 9.040 -13.974 -22.307 1.00 86.88 79 HIS A C 1
ATOM 609 O O . HIS A 1 79 ? 8.647 -12.867 -22.675 1.00 86.88 79 HIS A O 1
ATOM 615 N N . PRO A 1 80 ? 10.303 -14.160 -21.883 1.00 84.94 80 PRO A N 1
ATOM 616 C CA . PRO A 1 80 ? 11.194 -13.051 -21.527 1.00 84.94 80 PRO A CA 1
ATOM 617 C C . PRO A 1 80 ? 11.535 -12.106 -22.692 1.00 84.94 80 PRO A C 1
ATOM 619 O O . PRO A 1 80 ? 11.987 -10.988 -22.464 1.00 84.94 80 PRO A O 1
ATOM 622 N N . LEU A 1 81 ? 11.331 -12.537 -23.942 1.00 85.38 81 LEU A N 1
ATOM 623 C CA . LEU A 1 81 ? 11.578 -11.733 -25.146 1.00 85.38 81 LEU A CA 1
ATOM 624 C C . LEU A 1 81 ? 10.380 -10.861 -25.571 1.00 85.38 81 LEU A C 1
ATOM 626 O O . LEU A 1 81 ? 10.529 -10.051 -26.483 1.00 85.38 81 LEU A O 1
ATOM 630 N N . SER A 1 82 ? 9.211 -11.012 -24.940 1.00 69.06 82 SER A N 1
ATOM 631 C CA . SER A 1 82 ? 8.013 -10.199 -25.194 1.00 69.06 82 SER A CA 1
ATOM 632 C C . SER A 1 82 ? 7.257 -9.963 -23.879 1.00 69.06 82 SER A C 1
ATOM 634 O O . SER A 1 82 ? 6.279 -10.669 -23.619 1.00 69.06 82 SER A O 1
ATOM 636 N N . PRO A 1 83 ? 7.729 -9.015 -23.051 1.00 60.16 83 PRO A N 1
ATOM 637 C CA . PRO A 1 83 ? 7.095 -8.674 -21.780 1.00 60.16 83 PRO A CA 1
ATOM 638 C C . PRO A 1 83 ? 5.705 -8.043 -21.945 1.00 60.16 83 PRO A C 1
ATOM 640 O O . PRO A 1 83 ? 5.447 -7.409 -22.996 1.00 60.16 83 PRO A O 1
#

pLDDT: mean 85.0, std 11.02, range [59.12, 96.06]

Foldseek 3Di:
DVVVVVVVVVVVVVVVVVVPDQPPVLVPDDQLCNQQVSDPCCVVVVLSSQQSDDDPVHRNNPCDDPPRDDDDDPDDDDDPVPD

Secondary structure (DSSP, 8-state):
-HHHHHHHHHHHHHHHHHHTS--GGGTTS-HHHHHHHT-TTTTT-GGGGGG---STT---GGG-STT-PPP--------TT--

InterPro domains:
  IPR012334 Pectin lyase fold [G3DSA:2.160.20.10] (29-83)
  IPR045032 Pectin lyase family [PTHR31683] (26-82)

Mean predicted aligned error: 10.39 Å

=== Feature glossary ===
A reading guide for the features in this record.

Start from the sequence.

  · This is the polypeptide sequence — one letter per residue, N-terminus first. Length ranges from a few dozen residues for small domains to over a thousand for large multi-domain proteins.

Fold it, and you get atomic coordinates and the backbone conformation that goes with them.

  · Structure coordinates are given as an mmCIF _atom_site loop: one row per atom with element, residue name, chain id, sequence number, and x/y/z position in Å. Only the four main-chain atoms per residue are included here; side chains are omitted to keep the record compact.

  · Backbone dihedral angles. Every residue except chain termini has a φ (preceding-C → N → Cα → C) and a ψ (N → Cα → C → next-N). They are reported in degrees following the IUPAC sign convention. Secondary structure is essentially a statement about which (φ, ψ) basin each residue occupies.

  · The SS8 string is DSSP's per-residue secondary-structure call. α-helix (H) means an i→i+4 H-bond ladder; β-strand (E) means the residue participates in a β-sheet; 3₁₀ (G) and π (I) are tighter and wider helices; T/S are turns/bends; '-' is loop.

  · SS3 is a coarse helix/strand/coil call (letters a/b/c) made by the P-SEA algorithm from inter-Cα distances and dihedrals. It is less detailed than DSSP but needs only Cα positions.

Summarize the fold with a handful of shape descriptors and a per-residue structural alphabet.

  · Radius of gyration (Rg) is the root-mean-square distance of Cα atoms from their centroid — a single number for overall size and compactness. A globular domain of N residues has Rg ≈ 2.2·N^0.38 Å; an extended or disordered chain has a much larger Rg. The Cα contact count is the number of residue pairs whose Cα atoms are within 8 Å and are more than four positions apart in sequence — a standard proxy for tertiary packing density. The bounding box is the smallest axis-aligned box enclosing all Cα atoms.

  · The Foldseek 3Di string encodes local tertiary geometry as a 20-letter alphabet — one character per residue — derived from the relative positions of nearby Cα atoms. Unlike the amino-acid sequence, 3Di is a direct function of the 3D structure, so two proteins with the same fold have similar 3Di strings even at low sequence identity.

  · Solvent-accessible surface area (SASA) is the area in Å² traced out by the centre of a 1.4 Å probe sphere (a water molecule) rolled over the protein's van der Waals surface (Shrake–Rupley / Lee–Richards construction). Buried residues have near-zero SASA; fully exposed residues can exceed 200 Å². The total SASA scales roughly with the number of surface residues.

Ask how reliable the model is.

  · pLDDT (predicted Local Distance Difference Test) is AlphaFold's per-residue confidence score, ranging from 0 to 100. Values above 90 indicate high confidence (typically well-packed cores); 70–90 is confident; 50–70 low confidence; below 50 usually means the region is disordered or the prediction is unreliable there. AlphaFold stores pLDDT in the mmCIF B-factor column.

  · B-factor (Debye–Waller factor) reflects atomic displacement in the crystal lattice. It is an experimental observable (units Å²), not a prediction; low values mean the atom is pinned down, high values mean it moves or is heterogeneous across the crystal.

  · Predicted Aligned Error (PAE) is an AlphaFold confidence matrix: entry (i, j) is the expected error in the position of residue j, in ångströms, when the prediction is superimposed on the true structure at residue i. Low PAE within a block of residues means that block is internally rigid and well-predicted; high PAE between two blocks means their relative placement is uncertain even if each block individually is confident.

Place it in context: what it resembles, what it is annotated as, and how it looks.

  · Nearest PDB neighbors are the top structural matches found by Foldseek when searching this structure against the entire Protein Data Bank. Each hit reports a TM-score (0 to 1; >0.5 almost always implies the same fold) and an E-value. These are *structural* homologs — they may share no detectable sequence similarity.

  · Functional annotations link the protein to curated databases. InterPro entries identify conserved domains and families by matching the sequence against member-database signatures (Pfam, PROSITE, CDD, …). Gene Ontology (GO) terms describe molecular function, biological process, and cellular component in a controlled vocabulary. CATH places the structure in a hierarchical fold classification (Class/Architecture/Topology/Homologous-superfamily). The organism is the source species.

  · Three diagnostic plots accompany the record. The Cα contact map visualizes the tertiary structure as a 2D adjacency matrix (8 Å cutoff, sequence-local contacts suppressed). The Ramachandran plot shows the distribution of backbone (φ, ψ) torsions, with points in the α and β basins reflecting secondary structure content. The PAE plot shows AlphaFold's inter-residue confidence as a color matrix.

  · Six rendered views show the 3D structure from the faces of a cube — i.e. along ±x, ±y, ±z. Rendering representation is drawn randomly per protein from cartoon (secondary-structure ribbons), sticks (backbone bonds), or molecular surface; coloring is either N→C rainbow (blue at the N-terminus through red at the C-terminus) or one color per chain.